Protein AF-A0A327ZJ83-F1 (afdb_monomer_lite)

Foldseek 3Di:
DDDDDDDDDDDPDCPDPPPDPPDDDPQLLVLLVVLVVVCVVCLVQWQANVQLV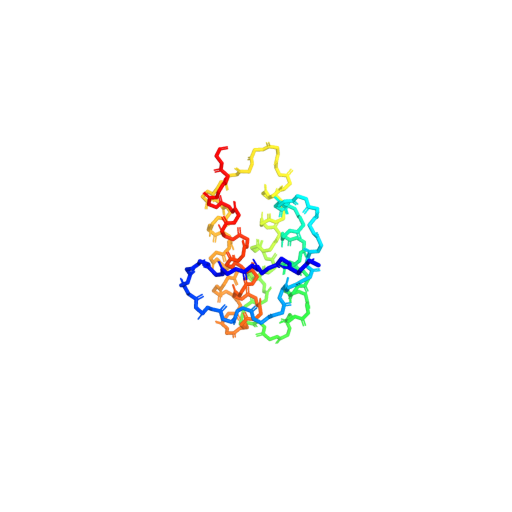VLSVQLNVLSPDPHRDLVSNLVSLVSNVVRRPPPVNNVSSSVSSNVVSVPPD

Structure (mmCIF, N/CA/C/O backbone):
data_AF-A0A327ZJ83-F1
#
_entry.id   AF-A0A327ZJ83-F1
#
loop_
_atom_site.group_PDB
_atom_site.id
_atom_site.type_symbol
_atom_site.label_atom_id
_atom_site.label_alt_id
_atom_site.label_comp_id
_atom_site.label_asym_id
_atom_site.label_entity_id
_atom_site.label_seq_id
_atom_site.pdbx_PDB_ins_code
_atom_site.Cartn_x
_atom_site.Cartn_y
_atom_site.Cartn_z
_atom_site.occupancy
_atom_site.B_iso_or_equiv
_atom_site.auth_seq_id
_atom_site.auth_comp_id
_atom_site.auth_asym_id
_atom_site.auth_atom_id
_atom_site.pdbx_PDB_model_num
ATOM 1 N N . MET A 1 1 ? 26.354 30.269 21.475 1.00 39.62 1 MET A N 1
ATOM 2 C CA . MET A 1 1 ? 26.090 28.986 22.154 1.00 39.62 1 MET A CA 1
ATOM 3 C C . MET A 1 1 ? 25.486 28.076 21.111 1.00 39.62 1 MET A C 1
ATOM 5 O O . MET A 1 1 ? 24.387 28.349 20.657 1.00 39.62 1 MET A O 1
ATOM 9 N N . ASP A 1 2 ? 26.274 27.113 20.653 1.00 32.41 2 ASP A N 1
ATOM 10 C CA . ASP A 1 2 ? 25.919 26.145 19.617 1.00 32.41 2 ASP A CA 1
ATOM 11 C C . ASP A 1 2 ? 25.542 24.837 20.325 1.00 32.41 2 ASP A C 1
ATOM 13 O O . ASP A 1 2 ? 26.272 24.399 21.217 1.00 32.41 2 ASP A O 1
ATOM 17 N N . VAL A 1 3 ? 24.370 24.274 20.023 1.00 42.91 3 VAL A N 1
ATOM 18 C CA . VAL A 1 3 ? 23.909 23.019 20.633 1.00 42.91 3 VAL A CA 1
ATOM 19 C C . VAL A 1 3 ? 24.122 21.889 19.634 1.00 42.91 3 VAL A C 1
ATOM 21 O O . VAL A 1 3 ? 23.430 21.777 18.627 1.00 42.91 3 VAL A O 1
ATOM 24 N N . THR A 1 4 ? 25.089 21.036 19.957 1.00 38.84 4 THR A N 1
ATOM 25 C CA . THR A 1 4 ? 25.402 19.782 19.274 1.00 38.84 4 THR A CA 1
ATOM 26 C C . THR A 1 4 ? 24.321 18.731 19.538 1.00 38.84 4 THR A C 1
ATOM 28 O O . THR A 1 4 ? 24.025 18.430 20.693 1.00 38.84 4 THR A O 1
ATOM 31 N N . ILE A 1 5 ? 23.801 18.089 18.487 1.00 49.84 5 ILE A N 1
ATOM 32 C CA . ILE A 1 5 ? 23.012 16.853 18.605 1.00 49.84 5 ILE A CA 1
ATOM 33 C C . ILE A 1 5 ? 23.911 15.679 18.205 1.00 49.84 5 ILE A C 1
ATOM 35 O O . ILE A 1 5 ? 24.297 15.539 17.045 1.00 49.84 5 ILE A O 1
ATOM 39 N N . ARG A 1 6 ? 24.266 14.835 19.182 1.00 40.03 6 ARG A N 1
ATOM 40 C CA . ARG A 1 6 ? 25.046 13.605 18.987 1.00 40.03 6 ARG A CA 1
ATOM 41 C C . ARG A 1 6 ? 24.118 12.385 19.059 1.00 40.03 6 ARG A C 1
ATOM 43 O O . ARG A 1 6 ? 23.618 12.056 20.123 1.00 40.03 6 ARG A O 1
ATOM 50 N N . ASN A 1 7 ? 23.922 11.784 17.885 1.00 47.47 7 ASN A N 1
ATOM 51 C CA . ASN A 1 7 ? 23.669 10.380 17.519 1.00 47.47 7 ASN A CA 1
ATOM 52 C C . ASN A 1 7 ? 23.145 9.383 18.579 1.00 47.47 7 ASN A C 1
ATOM 54 O O . ASN A 1 7 ? 23.806 9.160 19.593 1.00 47.47 7 ASN A O 1
ATOM 58 N N . ILE A 1 8 ? 22.087 8.632 18.233 1.00 40.97 8 ILE A N 1
ATOM 59 C CA . ILE A 1 8 ? 21.884 7.274 18.758 1.00 40.97 8 ILE A CA 1
ATOM 60 C C . ILE A 1 8 ? 21.300 6.324 17.688 1.00 40.97 8 ILE A C 1
ATOM 62 O O . ILE A 1 8 ? 20.185 6.517 17.220 1.00 40.97 8 ILE A O 1
ATOM 66 N N . ASN A 1 9 ? 22.064 5.258 17.413 1.00 37.19 9 ASN A N 1
ATOM 67 C CA . ASN A 1 9 ? 21.672 3.918 16.942 1.00 37.19 9 ASN A CA 1
ATOM 68 C C . ASN A 1 9 ? 21.270 3.673 15.469 1.00 37.19 9 ASN A C 1
ATOM 70 O O . ASN A 1 9 ? 20.105 3.690 15.099 1.00 37.19 9 ASN A O 1
ATOM 74 N N . GLY A 1 10 ? 22.267 3.243 14.681 1.00 33.34 10 GLY A N 1
ATOM 75 C CA . GLY A 1 10 ? 22.348 1.848 14.215 1.00 33.34 10 GLY A CA 1
ATOM 76 C C . GLY A 1 10 ? 21.292 1.343 13.229 1.00 33.34 10 GLY A C 1
ATOM 77 O O . GLY A 1 10 ? 20.355 0.664 13.628 1.00 33.34 10 GLY A O 1
ATOM 78 N N . GLY A 1 11 ? 21.538 1.552 11.933 1.00 30.05 11 GLY A N 1
ATOM 79 C CA . GLY A 1 11 ? 20.844 0.853 10.850 1.00 30.05 11 GLY A CA 1
ATOM 80 C C . GLY A 1 11 ? 20.785 1.689 9.579 1.00 30.05 11 GLY A C 1
ATOM 81 O O . GLY A 1 11 ? 19.760 2.294 9.293 1.00 30.05 11 GLY A O 1
ATOM 82 N N . ASN A 1 12 ? 21.882 1.743 8.817 1.00 32.59 12 ASN A N 1
ATOM 83 C CA . ASN A 1 12 ? 21.883 2.339 7.479 1.00 32.59 12 ASN A CA 1
ATOM 84 C C . ASN A 1 12 ? 20.967 1.521 6.554 1.00 32.59 12 ASN A C 1
ATOM 86 O O . ASN A 1 12 ? 21.429 0.623 5.856 1.00 32.59 12 ASN A O 1
ATOM 90 N N . THR A 1 13 ? 19.680 1.856 6.523 1.00 33.56 13 THR A N 1
ATOM 91 C CA . THR A 1 13 ? 18.864 1.666 5.326 1.00 33.56 13 THR A CA 1
ATOM 92 C C . THR A 1 13 ? 18.734 3.035 4.691 1.00 33.56 13 THR A C 1
ATOM 94 O O . THR A 1 13 ? 18.050 3.919 5.204 1.00 33.56 13 THR A O 1
ATOM 97 N N . VAL A 1 14 ? 19.445 3.226 3.585 1.00 38.44 14 VAL A N 1
ATOM 98 C CA . VAL A 1 14 ? 19.218 4.354 2.686 1.00 38.44 14 VAL A CA 1
ATOM 99 C C . VAL A 1 14 ? 17.884 4.080 1.995 1.00 38.44 14 VAL A C 1
ATOM 101 O O . VAL A 1 14 ? 17.844 3.526 0.902 1.00 38.44 14 VAL A O 1
ATOM 104 N N . ILE A 1 15 ? 16.778 4.413 2.659 1.00 45.25 15 ILE A N 1
ATOM 105 C CA . ILE A 1 15 ? 15.490 4.566 1.987 1.00 45.25 15 ILE A CA 1
ATOM 106 C C . ILE A 1 15 ? 15.565 5.951 1.346 1.00 45.25 15 ILE A C 1
ATOM 108 O O . ILE A 1 15 ? 15.298 6.964 1.992 1.00 45.25 15 ILE A O 1
ATOM 112 N N . GLY A 1 16 ? 16.100 5.993 0.126 1.00 30.19 16 GLY A N 1
ATOM 113 C CA . GLY A 1 16 ? 16.323 7.226 -0.617 1.00 30.19 16 GLY A CA 1
ATOM 114 C C . GLY A 1 16 ? 15.057 8.079 -0.651 1.00 30.19 16 GLY A C 1
ATOM 115 O O . GLY A 1 16 ? 14.034 7.654 -1.170 1.00 30.19 16 GLY A O 1
ATOM 116 N N . ASP A 1 17 ? 15.162 9.278 -0.087 1.00 41.94 17 ASP A N 1
ATOM 117 C CA . ASP A 1 17 ? 14.312 10.427 -0.401 1.00 41.94 17 ASP A CA 1
ATOM 118 C C . ASP A 1 17 ? 12.800 10.334 -0.087 1.00 41.94 17 ASP A C 1
ATOM 120 O O . ASP A 1 17 ? 11.970 10.862 -0.812 1.00 41.94 17 ASP A O 1
ATOM 124 N N . PHE A 1 18 ? 12.407 9.772 1.062 1.00 46.47 18 PHE A N 1
ATOM 125 C CA . PHE A 1 18 ? 11.113 10.132 1.695 1.00 46.47 18 PHE A CA 1
ATOM 126 C C . PHE A 1 18 ? 11.259 11.267 2.726 1.00 46.47 18 PHE A C 1
ATOM 128 O O . PHE A 1 18 ? 10.332 11.586 3.473 1.00 46.47 18 PHE A O 1
ATOM 135 N N . GLY A 1 19 ? 12.442 11.890 2.779 1.00 34.66 19 GLY A N 1
ATOM 136 C CA . GLY A 1 19 ? 12.916 12.797 3.830 1.00 34.66 19 GLY A CA 1
ATOM 137 C C . GLY A 1 19 ? 12.240 14.167 3.919 1.00 34.66 19 GLY A C 1
ATOM 138 O O . GLY A 1 19 ? 12.809 15.082 4.511 1.00 34.66 19 GLY A O 1
ATOM 139 N N . ARG A 1 20 ? 11.044 14.347 3.354 1.00 39.22 20 ARG A N 1
ATOM 140 C CA . ARG A 1 20 ? 10.289 15.596 3.500 1.00 39.22 20 ARG A CA 1
ATOM 141 C C . ARG A 1 20 ? 8.778 15.400 3.457 1.00 39.22 20 ARG A C 1
ATOM 143 O O . ARG A 1 20 ? 8.059 16.208 2.885 1.00 39.22 20 ARG A O 1
ATOM 150 N N . ILE A 1 21 ? 8.276 14.351 4.102 1.00 42.31 21 ILE A N 1
ATOM 151 C CA . ILE A 1 21 ? 6.900 14.412 4.594 1.00 42.31 21 ILE A CA 1
ATOM 152 C C . ILE A 1 21 ? 6.966 15.297 5.838 1.00 42.31 21 ILE A C 1
ATOM 154 O O . ILE A 1 21 ? 7.376 14.856 6.910 1.00 42.31 21 ILE A O 1
ATOM 158 N N . GLU A 1 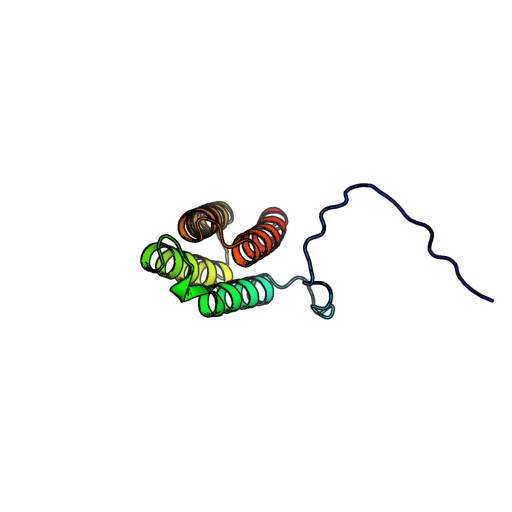22 ? 6.697 16.592 5.647 1.00 38.50 22 GLU A N 1
ATOM 159 C CA . GLU A 1 22 ? 6.538 17.540 6.744 1.00 38.50 22 GLU A CA 1
ATOM 160 C C . GLU A 1 22 ? 5.616 16.922 7.792 1.00 38.50 22 GLU A C 1
ATOM 162 O O . GLU A 1 22 ? 4.539 16.422 7.473 1.00 38.50 22 GLU A O 1
ATOM 167 N N . SER A 1 23 ? 6.095 16.933 9.032 1.00 36.44 23 SER A N 1
ATOM 168 C CA . SER A 1 23 ? 5.457 16.404 10.230 1.00 36.44 23 SER A CA 1
ATOM 169 C C . SER A 1 23 ? 4.080 17.041 10.476 1.00 36.44 23 SER A C 1
ATOM 171 O O . SER A 1 23 ? 3.919 17.877 11.360 1.00 36.44 23 SER A O 1
ATOM 173 N N . HIS A 1 24 ? 3.068 16.647 9.713 1.00 35.75 24 HIS A N 1
ATOM 174 C CA . HIS A 1 24 ? 1.719 16.455 10.229 1.00 35.75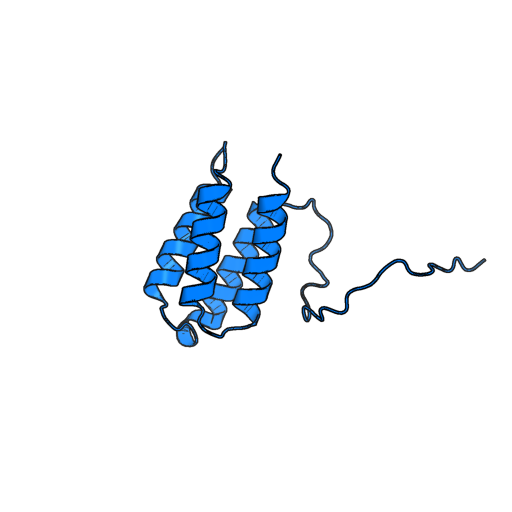 24 HIS A CA 1
ATOM 175 C C . HIS A 1 24 ? 1.615 14.986 10.633 1.00 35.75 24 HIS A C 1
ATOM 177 O O . HIS A 1 24 ? 2.304 14.157 10.045 1.00 35.75 24 HIS A O 1
ATOM 183 N N . GLY A 1 25 ? 0.871 14.699 11.703 1.00 42.16 25 GLY A N 1
ATOM 184 C CA . GLY A 1 25 ? 0.856 13.412 12.400 1.00 42.16 25 GLY A CA 1
ATOM 185 C C . GLY A 1 25 ? 0.899 12.199 11.475 1.00 42.16 25 GLY A C 1
ATOM 186 O O . GLY A 1 25 ? 0.458 12.255 10.336 1.00 42.16 25 GLY A O 1
ATOM 187 N N . THR A 1 26 ? 1.479 11.109 11.964 1.00 55.84 26 THR A N 1
ATOM 188 C CA . THR A 1 26 ? 1.636 9.837 11.258 1.00 55.84 26 THR A CA 1
ATOM 189 C C . THR A 1 26 ? 0.279 9.276 10.800 1.00 55.84 26 THR A C 1
ATOM 191 O O . THR A 1 26 ? -0.307 8.401 11.430 1.00 55.84 26 THR A O 1
ATOM 194 N N . ASP A 1 27 ? -0.249 9.826 9.712 1.00 73.62 27 ASP A N 1
ATOM 195 C CA . ASP A 1 27 ? -1.593 9.595 9.218 1.00 73.62 27 ASP A CA 1
ATOM 196 C C . ASP A 1 27 ? -1.537 8.434 8.237 1.00 73.62 27 ASP A C 1
ATOM 198 O O . ASP A 1 27 ? -1.006 8.545 7.128 1.00 73.62 27 ASP A O 1
ATOM 202 N N . MET A 1 28 ? -2.123 7.306 8.642 1.00 77.81 28 MET A N 1
ATOM 203 C CA . MET A 1 28 ? -2.265 6.116 7.800 1.00 77.81 28 MET A CA 1
ATOM 204 C C . MET A 1 28 ? -2.824 6.475 6.416 1.00 77.81 28 MET A C 1
ATOM 206 O O . MET A 1 28 ? -2.346 5.989 5.395 1.00 77.81 28 MET A O 1
ATOM 210 N N . ASN A 1 29 ? -3.794 7.392 6.368 1.00 82.00 29 ASN A N 1
ATOM 211 C CA . ASN A 1 29 ? -4.393 7.861 5.121 1.00 82.00 29 ASN A CA 1
ATOM 212 C C . ASN A 1 29 ? -3.409 8.625 4.222 1.00 82.00 29 ASN A C 1
ATOM 214 O O . ASN A 1 29 ? -3.464 8.461 3.003 1.00 82.00 29 ASN A O 1
ATOM 218 N N . ALA A 1 30 ? -2.511 9.433 4.791 1.00 82.31 30 ALA A N 1
ATOM 219 C CA . ALA A 1 30 ? -1.504 10.166 4.027 1.00 82.31 30 ALA A CA 1
ATOM 220 C C . ALA A 1 30 ? -0.437 9.215 3.464 1.00 82.31 30 ALA A C 1
ATOM 222 O O . ALA A 1 30 ? -0.094 9.298 2.285 1.00 82.31 30 ALA A O 1
ATOM 223 N N . ALA A 1 31 ? 0.021 8.257 4.274 1.00 84.31 31 ALA A N 1
ATOM 224 C CA . ALA A 1 31 ? 0.979 7.242 3.841 1.00 84.31 31 ALA A CA 1
ATOM 225 C C . ALA A 1 31 ? 0.402 6.343 2.733 1.00 84.31 31 ALA A C 1
ATOM 227 O O . ALA A 1 31 ? 1.062 6.085 1.727 1.00 84.31 31 ALA A O 1
ATOM 228 N N . VAL A 1 32 ? -0.862 5.930 2.867 1.00 87.19 32 VAL A N 1
ATOM 229 C CA . VAL A 1 32 ? -1.565 5.177 1.821 1.00 87.19 32 VAL A CA 1
ATOM 230 C C . VAL A 1 32 ? -1.746 6.020 0.559 1.00 87.19 32 VAL A C 1
ATOM 232 O O . VAL A 1 32 ? -1.534 5.511 -0.537 1.00 87.19 32 VAL A O 1
ATOM 235 N N . ALA A 1 33 ? -2.080 7.308 0.669 1.00 87.38 33 ALA A N 1
ATOM 236 C CA . ALA A 1 33 ? -2.182 8.184 -0.499 1.00 87.38 33 ALA A CA 1
ATOM 237 C C . ALA A 1 33 ? -0.846 8.307 -1.255 1.00 87.38 33 ALA A C 1
ATOM 239 O O . ALA A 1 33 ? -0.841 8.225 -2.484 1.00 87.38 33 ALA A O 1
ATOM 240 N N . ALA A 1 34 ? 0.275 8.432 -0.538 1.00 86.00 34 ALA A N 1
ATOM 241 C CA . ALA A 1 34 ? 1.610 8.455 -1.136 1.00 86.00 34 ALA A CA 1
ATOM 242 C C . ALA A 1 34 ? 1.947 7.132 -1.848 1.00 86.00 34 ALA A C 1
ATOM 244 O O . ALA A 1 34 ? 2.407 7.151 -2.988 1.00 86.00 34 ALA A O 1
ATOM 245 N N . LEU A 1 35 ? 1.644 5.984 -1.228 1.00 86.81 35 LEU A N 1
ATOM 246 C CA . LEU A 1 35 ? 1.811 4.666 -1.851 1.00 86.81 35 LEU A CA 1
ATOM 247 C C . LEU A 1 35 ? 1.016 4.552 -3.162 1.00 86.81 35 LEU A C 1
ATOM 249 O O . LEU A 1 35 ? 1.558 4.127 -4.179 1.00 86.81 35 LEU A O 1
ATOM 253 N N . LEU A 1 36 ? -0.254 4.966 -3.165 1.00 89.00 36 LEU A N 1
ATOM 254 C CA . LEU A 1 36 ? -1.100 4.926 -4.364 1.00 89.00 36 LEU A CA 1
ATOM 255 C C . LEU A 1 36 ? -0.566 5.806 -5.497 1.00 89.00 36 LEU A C 1
ATOM 257 O O . LEU A 1 36 ? -0.697 5.446 -6.667 1.00 89.00 36 LEU A O 1
ATOM 261 N N . GLU A 1 37 ? 0.029 6.946 -5.162 1.00 88.31 37 GLU A N 1
ATOM 262 C CA . GLU A 1 37 ? 0.622 7.844 -6.147 1.00 88.31 37 GLU A CA 1
ATOM 263 C C . GLU A 1 37 ? 1.884 7.237 -6.776 1.00 88.31 37 GLU A C 1
ATOM 265 O O . GLU A 1 37 ? 2.026 7.261 -7.997 1.00 88.31 37 GLU A O 1
ATOM 270 N N . ILE A 1 38 ? 2.740 6.591 -5.981 1.00 88.00 38 ILE A N 1
ATOM 271 C CA . ILE A 1 38 ? 3.924 5.869 -6.481 1.00 88.00 38 ILE A CA 1
ATOM 272 C C . ILE A 1 38 ? 3.502 4.718 -7.404 1.00 88.00 38 ILE A C 1
ATOM 274 O O . ILE A 1 38 ? 4.043 4.564 -8.498 1.00 88.00 38 ILE A O 1
ATOM 278 N N . LEU A 1 39 ? 2.477 3.951 -7.020 1.00 87.69 39 LEU A N 1
ATOM 279 C CA . LEU A 1 39 ? 1.909 2.894 -7.865 1.00 87.69 39 LEU A CA 1
ATOM 280 C C . LEU A 1 39 ? 1.370 3.431 -9.197 1.00 87.69 39 LEU A C 1
ATOM 282 O O . LEU A 1 39 ? 1.460 2.761 -10.224 1.00 87.69 39 LEU A O 1
ATOM 286 N N . ARG A 1 40 ? 0.800 4.642 -9.194 1.00 88.06 40 ARG A N 1
ATOM 287 C CA . ARG A 1 40 ? 0.308 5.304 -10.407 1.00 88.06 40 ARG A CA 1
ATOM 288 C C . ARG A 1 40 ? 1.455 5.740 -11.317 1.00 88.06 40 ARG A C 1
ATOM 290 O O . ARG A 1 40 ? 1.320 5.609 -12.531 1.00 88.06 40 ARG A O 1
ATOM 297 N N . GLN A 1 41 ? 2.545 6.247 -10.743 1.00 88.75 41 GLN A N 1
ATOM 298 C CA . GLN A 1 41 ? 3.735 6.698 -11.473 1.00 88.75 41 GLN A CA 1
ATOM 299 C C . GLN A 1 41 ? 4.497 5.538 -12.121 1.00 88.75 41 GLN A C 1
ATOM 301 O O . GLN A 1 41 ? 4.983 5.688 -13.235 1.00 88.75 41 GLN A O 1
ATOM 306 N N . HIS A 1 42 ? 4.535 4.379 -11.462 1.00 86.12 42 HIS A N 1
ATOM 307 C CA . HIS A 1 42 ? 5.245 3.187 -11.936 1.00 86.12 42 HIS A CA 1
ATOM 308 C C . HIS A 1 42 ? 4.345 2.145 -12.599 1.00 86.12 42 HIS A C 1
ATOM 310 O O . HIS A 1 42 ? 4.746 0.995 -12.739 1.00 86.12 42 HIS A O 1
ATOM 316 N N . ARG A 1 43 ? 3.123 2.516 -13.000 1.00 84.25 43 ARG A N 1
ATOM 317 C CA . ARG A 1 43 ? 2.119 1.577 -13.523 1.00 84.25 43 ARG A CA 1
ATOM 318 C C . ARG A 1 43 ? 2.660 0.667 -14.632 1.00 84.25 43 ARG A C 1
ATOM 320 O O . ARG A 1 43 ? 2.298 -0.506 -14.665 1.00 84.25 43 ARG A O 1
ATOM 327 N N . ASP A 1 44 ? 3.447 1.227 -15.544 1.00 87.00 44 ASP A N 1
ATOM 328 C CA . ASP A 1 44 ? 3.961 0.520 -16.720 1.00 87.00 44 ASP A CA 1
ATOM 329 C C . ASP A 1 44 ? 5.145 -0.409 -16.387 1.00 87.00 44 ASP A C 1
ATOM 331 O O . ASP A 1 44 ? 5.454 -1.304 -17.169 1.00 87.00 44 ASP A O 1
ATOM 335 N N . ASP A 1 45 ? 5.750 -0.248 -15.204 1.00 87.00 45 ASP A N 1
ATOM 336 C CA . ASP A 1 45 ? 6.865 -1.060 -14.697 1.00 87.00 45 ASP A CA 1
ATOM 337 C C . ASP A 1 45 ? 6.406 -2.190 -13.752 1.00 87.00 45 ASP A C 1
ATOM 339 O O . ASP A 1 45 ? 7.224 -2.970 -13.258 1.00 87.00 45 ASP A O 1
ATOM 343 N N . LEU A 1 46 ? 5.105 -2.277 -13.451 1.00 87.94 46 LEU A N 1
ATOM 344 C CA . LEU A 1 46 ? 4.556 -3.292 -12.549 1.00 87.94 46 LEU A CA 1
ATOM 345 C C . LEU A 1 46 ? 4.551 -4.671 -13.213 1.00 87.94 46 LEU A C 1
ATOM 347 O O . LEU A 1 46 ? 4.127 -4.820 -14.359 1.00 87.94 46 LEU A O 1
ATOM 351 N N . ALA A 1 47 ? 4.933 -5.696 -12.451 1.00 88.69 47 ALA A N 1
ATOM 352 C CA . ALA A 1 47 ? 4.880 -7.081 -12.912 1.00 88.69 47 ALA A CA 1
ATOM 353 C C . ALA A 1 47 ? 3.434 -7.566 -13.118 1.00 88.69 47 ALA A C 1
ATOM 355 O O . ALA A 1 47 ? 3.157 -8.274 -14.084 1.00 88.69 47 ALA A O 1
ATOM 356 N N . ASP A 1 48 ? 2.513 -7.160 -12.237 1.00 89.19 48 ASP A N 1
ATOM 357 C CA . ASP A 1 48 ? 1.077 -7.425 -12.372 1.00 89.19 48 ASP A CA 1
ATOM 358 C C . ASP A 1 48 ? 0.247 -6.170 -12.029 1.00 89.19 48 ASP A C 1
ATOM 360 O O . ASP A 1 48 ? -0.149 -5.955 -10.877 1.00 89.19 48 ASP A O 1
ATOM 364 N N . PRO A 1 49 ? -0.030 -5.299 -13.016 1.00 86.38 49 PRO A N 1
ATOM 365 C CA . PRO A 1 49 ? -0.726 -4.041 -12.773 1.00 86.38 49 PRO A CA 1
ATOM 366 C C . PRO A 1 49 ? -2.184 -4.221 -12.321 1.00 86.38 49 PRO A C 1
ATOM 368 O O . PRO A 1 49 ? -2.709 -3.351 -11.622 1.00 86.38 49 PRO A O 1
ATOM 371 N N . GLU A 1 50 ? -2.856 -5.316 -12.686 1.00 88.06 50 GLU A N 1
ATOM 372 C CA . GLU A 1 50 ? -4.252 -5.563 -12.298 1.00 88.06 50 GLU A CA 1
ATOM 373 C C . GLU A 1 50 ? -4.351 -6.070 -10.853 1.00 88.06 50 GLU A C 1
ATOM 375 O O . GLU A 1 50 ? -5.184 -5.575 -10.079 1.00 88.06 50 GLU A O 1
ATOM 380 N N . ALA A 1 51 ? -3.455 -6.976 -10.447 1.00 86.69 51 ALA A N 1
ATOM 381 C CA . ALA A 1 51 ? -3.335 -7.400 -9.054 1.00 86.69 51 ALA A CA 1
ATOM 382 C C . ALA A 1 51 ? -2.973 -6.214 -8.149 1.00 86.69 51 ALA A C 1
ATOM 384 O O . ALA A 1 51 ? -3.638 -5.976 -7.136 1.00 86.69 51 ALA A O 1
ATOM 385 N N . VAL A 1 52 ? -2.002 -5.393 -8.568 1.00 89.12 52 VAL A N 1
ATOM 386 C CA . VAL A 1 52 ? -1.604 -4.179 -7.844 1.00 89.12 52 VAL A CA 1
ATOM 387 C C . VAL A 1 52 ? -2.769 -3.208 -7.694 1.00 89.12 52 VAL A C 1
ATOM 389 O O . VAL A 1 52 ? -3.004 -2.695 -6.603 1.00 89.12 52 VAL A O 1
ATOM 392 N N . ARG A 1 53 ? -3.550 -2.962 -8.750 1.00 88.94 53 ARG A N 1
ATOM 393 C CA . ARG A 1 53 ? -4.733 -2.086 -8.677 1.00 88.94 53 ARG A CA 1
ATOM 394 C C . ARG A 1 53 ? -5.784 -2.594 -7.702 1.00 88.94 53 ARG A C 1
ATOM 396 O O . ARG A 1 53 ? -6.391 -1.791 -6.989 1.00 88.94 53 ARG A O 1
ATOM 403 N N . THR A 1 54 ? -6.016 -3.901 -7.685 1.00 91.75 54 THR A N 1
ATOM 404 C CA . THR A 1 54 ? -6.989 -4.531 -6.789 1.00 91.75 54 THR A CA 1
ATOM 405 C C . THR A 1 54 ? -6.545 -4.395 -5.336 1.00 91.75 54 THR A C 1
ATOM 407 O O . THR A 1 54 ? -7.310 -3.907 -4.500 1.00 91.75 54 THR A O 1
ATOM 410 N N . ALA A 1 55 ? -5.285 -4.724 -5.047 1.00 91.31 55 ALA A N 1
ATOM 411 C CA . ALA A 1 55 ? -4.716 -4.601 -3.712 1.00 91.31 55 ALA A CA 1
ATOM 412 C C . ALA A 1 55 ? -4.646 -3.133 -3.250 1.00 91.31 55 ALA A C 1
ATOM 414 O O . ALA A 1 55 ? -5.045 -2.818 -2.132 1.00 91.31 55 ALA A O 1
ATOM 415 N N . ALA A 1 56 ? -4.265 -2.209 -4.138 1.00 90.12 56 ALA A N 1
ATOM 416 C CA . ALA A 1 56 ? -4.242 -0.765 -3.899 1.00 90.12 56 ALA A CA 1
ATOM 417 C C . ALA A 1 56 ? -5.613 -0.215 -3.476 1.00 90.12 56 ALA A C 1
ATOM 419 O O . ALA A 1 56 ? -5.715 0.552 -2.514 1.00 90.12 56 ALA A O 1
ATOM 420 N N . ARG A 1 57 ? -6.687 -0.625 -4.165 1.00 91.88 57 ARG A N 1
ATOM 421 C CA . ARG A 1 57 ? -8.060 -0.278 -3.765 1.00 91.88 57 ARG A CA 1
ATOM 422 C C . ARG A 1 57 ? -8.391 -0.836 -2.386 1.00 91.88 57 ARG A C 1
ATOM 424 O O . ARG A 1 57 ? -8.884 -0.089 -1.549 1.00 91.88 57 ARG A O 1
ATOM 431 N N . GLY A 1 58 ? -8.041 -2.096 -2.132 1.00 92.00 58 GLY A N 1
ATOM 432 C CA . GLY A 1 58 ? -8.229 -2.722 -0.826 1.00 92.00 58 GLY A CA 1
ATOM 433 C C . GLY A 1 58 ? -7.537 -1.953 0.302 1.00 92.00 58 GLY A C 1
ATOM 434 O O . GLY A 1 58 ? -8.173 -1.668 1.312 1.00 92.00 58 GLY A O 1
ATOM 435 N N . VAL A 1 59 ? -6.263 -1.574 0.130 1.00 90.00 59 VAL A N 1
ATOM 436 C CA . VAL A 1 59 ? -5.512 -0.803 1.139 1.00 90.00 59 VAL A CA 1
ATOM 437 C C . VAL A 1 59 ? -6.184 0.545 1.393 1.00 90.00 59 VAL A C 1
ATOM 439 O O . VAL A 1 59 ? -6.328 0.954 2.542 1.00 90.00 59 VAL A O 1
ATOM 442 N N . ARG A 1 60 ? -6.637 1.227 0.335 1.00 90.69 60 ARG A N 1
ATOM 443 C CA . ARG A 1 60 ? -7.345 2.508 0.448 1.00 90.69 60 ARG A CA 1
ATOM 444 C C . ARG A 1 60 ? -8.654 2.387 1.222 1.00 90.69 60 ARG A C 1
ATOM 446 O O . ARG A 1 60 ? -8.938 3.239 2.062 1.00 90.69 60 ARG A O 1
ATOM 453 N N . ASP A 1 61 ? -9.459 1.382 0.900 1.00 90.88 61 ASP A N 1
ATOM 454 C CA . ASP A 1 61 ? -10.763 1.182 1.527 1.00 90.88 61 ASP A CA 1
ATOM 455 C C . ASP A 1 61 ? -10.602 0.773 2.995 1.00 90.88 61 ASP A C 1
ATOM 457 O O . ASP A 1 61 ? -11.293 1.307 3.861 1.00 90.88 61 ASP A O 1
ATOM 461 N N . GLU A 1 62 ? -9.633 -0.096 3.294 1.00 89.31 62 GLU A N 1
ATOM 462 C CA . GLU A 1 62 ? -9.332 -0.522 4.662 1.00 89.31 62 GLU A CA 1
ATOM 463 C C . GLU A 1 62 ? -8.785 0.637 5.510 1.00 89.31 62 GLU A C 1
ATOM 465 O O . GLU A 1 62 ? -9.244 0.840 6.630 1.00 89.31 62 GLU A O 1
ATOM 470 N N . ALA A 1 63 ? -7.897 1.476 4.965 1.00 85.44 63 ALA A N 1
ATOM 471 C CA . ALA A 1 63 ? -7.367 2.654 5.664 1.00 85.44 63 ALA A CA 1
ATOM 472 C C . ALA A 1 63 ? -8.428 3.731 5.964 1.00 85.44 63 ALA A C 1
ATOM 474 O O . ALA A 1 63 ? -8.272 4.524 6.893 1.00 85.44 63 ALA A O 1
ATOM 475 N N . ARG A 1 64 ? -9.517 3.758 5.186 1.00 86.69 64 ARG A N 1
ATOM 476 C CA . ARG A 1 64 ? -10.678 4.637 5.401 1.00 86.69 64 ARG A CA 1
ATOM 477 C C . ARG A 1 64 ? -11.733 4.025 6.317 1.00 86.69 64 ARG A C 1
ATOM 479 O O . ARG A 1 64 ? -12.683 4.716 6.687 1.00 86.69 64 ARG A O 1
ATOM 486 N N . SER A 1 65 ? -11.598 2.745 6.656 1.00 84.88 65 SER A N 1
ATOM 487 C CA . SER A 1 65 ? -12.510 2.069 7.567 1.00 84.88 65 SER A CA 1
ATOM 488 C C . SER A 1 65 ? -12.443 2.726 8.950 1.00 84.88 65 SER A C 1
ATOM 490 O O . SER A 1 65 ? -11.349 3.016 9.435 1.00 84.88 65 SER A O 1
ATOM 492 N N . PRO A 1 66 ? -13.579 2.919 9.646 1.00 79.94 66 PRO A N 1
ATOM 493 C CA . PRO A 1 66 ? -13.574 3.399 11.029 1.00 79.94 66 PRO A CA 1
ATOM 494 C C . PRO A 1 66 ? -12.890 2.416 11.993 1.00 79.94 66 PRO A C 1
ATOM 496 O O . PRO A 1 66 ? -12.557 2.787 13.117 1.00 79.94 66 PRO A O 1
ATOM 499 N N . ARG A 1 67 ? -12.704 1.155 11.577 1.00 82.38 67 ARG A N 1
ATOM 500 C CA . ARG A 1 67 ? -11.935 0.129 12.288 1.00 82.38 67 ARG A CA 1
ATOM 501 C C . ARG A 1 67 ? -11.085 -0.643 11.274 1.00 82.38 67 ARG A C 1
ATOM 503 O O . ARG A 1 67 ? -11.556 -1.668 10.777 1.00 82.38 67 ARG A O 1
ATOM 510 N N . PRO A 1 68 ? -9.887 -0.146 10.926 1.00 82.81 68 PRO A N 1
ATOM 511 C CA . PRO A 1 68 ? -9.012 -0.827 9.983 1.00 82.81 68 PRO A CA 1
ATOM 512 C C . PRO A 1 68 ? -8.573 -2.181 10.546 1.00 82.81 68 PRO A C 1
ATOM 514 O O . PRO A 1 68 ? -8.088 -2.287 11.675 1.00 82.81 68 PRO A O 1
ATOM 517 N N . ASN A 1 69 ? -8.736 -3.233 9.752 1.00 88.38 69 ASN A N 1
ATOM 518 C CA . ASN A 1 69 ? -8.248 -4.563 10.062 1.00 88.38 69 ASN A CA 1
ATOM 519 C C . ASN A 1 69 ? -6.765 -4.670 9.685 1.00 88.38 69 ASN A C 1
ATOM 521 O O . ASN A 1 69 ? -6.390 -4.711 8.511 1.00 88.38 69 ASN A O 1
ATOM 525 N N . ARG A 1 70 ? -5.927 -4.766 10.719 1.00 87.19 70 ARG A N 1
ATOM 526 C CA . ARG A 1 70 ? -4.472 -4.878 10.605 1.00 87.19 70 ARG A CA 1
ATOM 527 C C . ARG A 1 70 ? -4.033 -6.046 9.720 1.00 87.19 70 ARG A C 1
ATOM 529 O O . ARG A 1 70 ? -3.199 -5.853 8.840 1.00 87.19 70 ARG A O 1
ATOM 536 N N . GLU A 1 71 ? -4.562 -7.248 9.945 1.00 89.44 71 GLU A N 1
ATOM 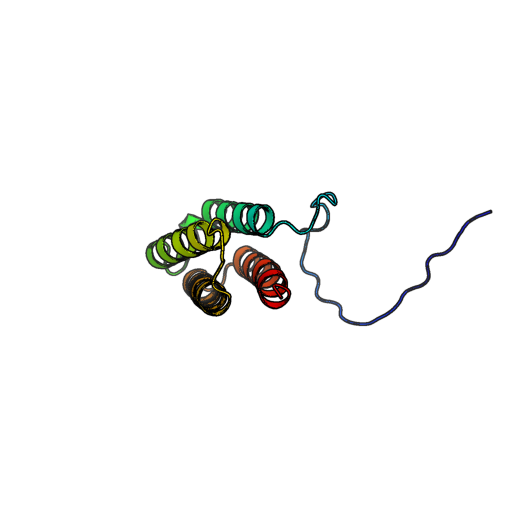537 C CA . GLU A 1 71 ? -4.156 -8.450 9.202 1.00 89.44 71 GLU A CA 1
ATOM 538 C C . GLU A 1 71 ? -4.507 -8.330 7.723 1.00 89.44 71 GLU A C 1
ATOM 540 O O . GLU A 1 71 ? -3.691 -8.643 6.855 1.00 89.44 71 GLU A O 1
ATOM 545 N N . ARG A 1 72 ? -5.694 -7.791 7.435 1.00 89.38 72 ARG A N 1
ATOM 546 C CA . ARG A 1 72 ? -6.135 -7.531 6.069 1.00 89.38 72 ARG A CA 1
ATOM 547 C C . ARG A 1 72 ? -5.258 -6.492 5.379 1.00 89.38 72 ARG A C 1
ATOM 549 O O . ARG A 1 72 ? -4.849 -6.719 4.246 1.00 89.38 72 ARG A O 1
ATOM 556 N N . MET A 1 73 ? -4.914 -5.396 6.054 1.00 89.88 73 MET A N 1
ATOM 557 C CA . MET A 1 73 ? -3.987 -4.400 5.509 1.00 89.88 73 MET A CA 1
ATOM 558 C C . MET A 1 73 ? -2.609 -4.997 5.217 1.00 89.88 73 MET A C 1
ATOM 560 O O . MET A 1 73 ? -2.063 -4.758 4.146 1.00 89.88 73 MET A O 1
ATOM 564 N N . LEU A 1 74 ? -2.068 -5.822 6.117 1.00 90.12 74 LEU A N 1
ATOM 565 C CA . LEU A 1 74 ? -0.786 -6.495 5.895 1.00 90.12 74 LEU A CA 1
ATOM 566 C C . LEU A 1 74 ? -0.833 -7.480 4.720 1.00 90.12 74 LEU A C 1
ATOM 568 O O . LEU A 1 74 ? 0.132 -7.553 3.963 1.00 90.12 74 LEU A O 1
ATOM 572 N N . ALA A 1 75 ? -1.933 -8.217 4.548 1.00 91.56 75 ALA A N 1
ATOM 573 C CA . ALA A 1 75 ? -2.114 -9.102 3.399 1.00 91.56 75 ALA A CA 1
ATOM 574 C C . ALA A 1 75 ? -2.122 -8.309 2.082 1.00 91.56 75 ALA A C 1
ATOM 576 O O . ALA A 1 75 ? -1.356 -8.614 1.174 1.00 91.56 75 ALA A O 1
ATOM 577 N N . LEU A 1 76 ? -2.893 -7.221 2.024 1.00 92.75 76 LEU A N 1
ATOM 578 C CA . LEU A 1 76 ? -2.988 -6.370 0.835 1.00 92.75 76 LEU A CA 1
ATOM 579 C C . LEU A 1 76 ? -1.656 -5.682 0.497 1.00 92.75 76 LEU A C 1
ATOM 581 O O . LEU A 1 76 ? -1.309 -5.543 -0.672 1.00 92.75 76 LEU A O 1
ATOM 585 N N . LEU A 1 77 ? -0.882 -5.275 1.507 1.00 90.31 77 LEU A N 1
ATOM 586 C CA . LEU A 1 77 ? 0.460 -4.718 1.314 1.00 90.31 77 LEU A CA 1
ATOM 587 C C . LEU A 1 77 ? 1.441 -5.768 0.771 1.00 90.31 77 LEU A C 1
ATOM 589 O O . LEU A 1 77 ? 2.265 -5.452 -0.082 1.00 90.31 77 LEU A O 1
ATOM 593 N N . ARG A 1 78 ? 1.336 -7.032 1.199 1.00 89.69 78 ARG A N 1
ATOM 594 C CA . ARG A 1 78 ? 2.140 -8.126 0.625 1.00 89.69 78 ARG A CA 1
ATOM 595 C C . ARG A 1 78 ? 1.788 -8.383 -0.836 1.00 89.69 78 ARG A C 1
ATOM 597 O O . ARG A 1 78 ? 2.698 -8.544 -1.644 1.00 89.69 78 ARG A O 1
ATOM 604 N N . ASP A 1 79 ? 0.503 -8.360 -1.177 1.00 89.88 79 ASP A N 1
ATOM 605 C CA . ASP A 1 79 ? 0.047 -8.515 -2.562 1.00 89.88 79 ASP A CA 1
ATOM 606 C C . ASP A 1 79 ? 0.537 -7.357 -3.445 1.00 89.88 79 ASP A C 1
ATOM 608 O O . ASP A 1 79 ? 0.968 -7.577 -4.576 1.00 89.88 79 ASP A O 1
ATOM 612 N N . LEU A 1 80 ? 0.556 -6.128 -2.911 1.00 88.25 80 LEU A N 1
ATOM 613 C CA . LEU A 1 80 ? 1.154 -4.969 -3.581 1.00 88.25 80 LEU A CA 1
ATOM 614 C C . LEU A 1 80 ? 2.648 -5.156 -3.841 1.00 88.25 80 LEU A C 1
ATOM 616 O O . LEU A 1 80 ? 3.096 -4.920 -4.960 1.00 88.25 80 LEU A O 1
ATOM 620 N N . ALA A 1 81 ? 3.413 -5.595 -2.839 1.00 86.94 81 ALA A N 1
ATOM 621 C CA . ALA A 1 81 ? 4.843 -5.850 -3.001 1.00 86.94 81 ALA A CA 1
ATOM 622 C C . ALA A 1 81 ? 5.113 -6.960 -4.029 1.00 86.94 81 ALA A C 1
ATOM 624 O O . ALA A 1 81 ? 6.011 -6.825 -4.858 1.00 86.94 81 ALA A O 1
ATOM 625 N N . ALA A 1 82 ? 4.313 -8.030 -4.016 1.00 88.25 82 ALA A N 1
ATOM 626 C CA . ALA A 1 82 ? 4.428 -9.121 -4.978 1.00 88.25 82 ALA A CA 1
ATOM 627 C C . ALA A 1 82 ? 4.107 -8.659 -6.409 1.00 88.25 82 ALA A C 1
ATOM 629 O O . ALA A 1 82 ? 4.873 -8.929 -7.332 1.00 88.25 82 ALA A O 1
ATOM 630 N N . GLY A 1 83 ? 3.012 -7.915 -6.593 1.00 84.94 83 GLY A N 1
ATOM 631 C CA . GLY A 1 83 ? 2.605 -7.395 -7.901 1.00 84.94 83 GLY A CA 1
ATOM 632 C C . GLY A 1 83 ? 3.500 -6.267 -8.432 1.00 84.94 83 GLY A C 1
ATOM 633 O O . GLY A 1 83 ? 3.587 -6.062 -9.644 1.00 84.94 83 GLY A O 1
ATOM 634 N N . ALA A 1 84 ? 4.218 -5.566 -7.551 1.00 83.31 84 ALA A N 1
ATOM 635 C CA . ALA A 1 84 ? 5.248 -4.603 -7.931 1.00 83.31 84 ALA A CA 1
ATOM 636 C C . ALA A 1 84 ? 6.495 -5.268 -8.532 1.00 83.31 84 ALA A C 1
ATOM 638 O O . ALA A 1 84 ? 7.255 -4.606 -9.239 1.00 83.31 84 ALA A O 1
ATOM 639 N N . GLY A 1 85 ? 6.712 -6.561 -8.261 1.00 80.88 85 GLY A N 1
ATOM 640 C CA . GLY A 1 85 ? 7.841 -7.344 -8.757 1.00 80.88 85 GLY A CA 1
ATOM 641 C C . GLY A 1 85 ? 9.187 -6.844 -8.228 1.00 80.88 85 GLY A C 1
ATOM 642 O O . GLY A 1 85 ? 9.708 -7.372 -7.251 1.00 80.88 85 GLY A O 1
ATOM 643 N N . GLY A 1 86 ? 9.752 -5.833 -8.894 1.00 78.38 86 GLY A N 1
ATOM 644 C CA . GLY A 1 86 ? 11.073 -5.261 -8.606 1.00 78.38 86 GLY A CA 1
ATOM 645 C C . GLY A 1 86 ? 11.113 -3.733 -8.516 1.00 78.38 86 GLY A C 1
ATOM 646 O O . GLY A 1 86 ? 12.201 -3.168 -8.412 1.00 78.38 86 GLY A O 1
ATOM 647 N N . VAL A 1 87 ? 9.965 -3.047 -8.556 1.00 82.69 87 VAL A N 1
ATOM 648 C CA . VAL A 1 87 ? 9.923 -1.583 -8.429 1.00 82.69 87 VAL A CA 1
ATOM 649 C C . VAL A 1 87 ? 10.279 -1.182 -6.992 1.00 82.69 87 VAL A C 1
ATOM 651 O O . VAL A 1 87 ? 9.445 -1.201 -6.086 1.00 82.69 87 VAL A O 1
ATOM 654 N N . THR A 1 88 ? 11.538 -0.801 -6.773 1.00 80.50 88 THR A N 1
ATOM 655 C CA . THR A 1 88 ? 12.102 -0.489 -5.446 1.00 80.50 88 THR A CA 1
ATOM 656 C C . THR A 1 88 ? 11.380 0.653 -4.733 1.00 80.50 88 THR A C 1
ATOM 658 O O . THR A 1 88 ? 11.202 0.599 -3.518 1.00 80.50 88 THR A O 1
ATOM 661 N N . ALA A 1 89 ? 10.897 1.651 -5.479 1.00 75.19 89 ALA A N 1
ATOM 662 C CA . ALA A 1 89 ? 10.095 2.746 -4.935 1.00 75.19 89 ALA A CA 1
ATOM 663 C C . ALA A 1 89 ?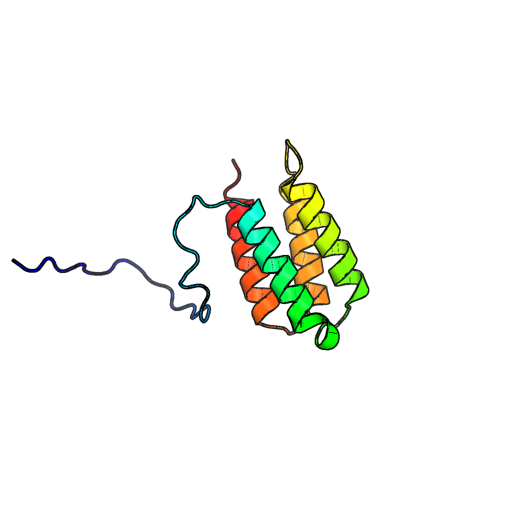 8.782 2.246 -4.304 1.00 75.19 89 ALA A C 1
ATOM 665 O O . ALA A 1 89 ? 8.381 2.709 -3.235 1.00 75.19 89 ALA A O 1
ATOM 666 N N . VAL A 1 90 ? 8.138 1.254 -4.929 1.00 78.00 90 VAL A N 1
ATOM 667 C CA . VAL A 1 90 ? 6.907 0.639 -4.415 1.00 78.00 90 VAL A CA 1
ATOM 668 C C . VAL A 1 90 ? 7.202 -0.225 -3.193 1.00 78.00 90 VAL A C 1
ATOM 670 O O . VAL A 1 90 ? 6.441 -0.182 -2.226 1.00 78.00 90 VAL A O 1
ATOM 673 N N . ALA A 1 91 ? 8.318 -0.960 -3.194 1.00 79.75 91 ALA A N 1
ATOM 674 C CA . ALA A 1 91 ? 8.752 -1.742 -2.038 1.00 79.75 91 ALA A CA 1
ATOM 675 C C . ALA A 1 91 ? 8.981 -0.846 -0.807 1.00 79.75 91 ALA A C 1
ATOM 677 O O . ALA A 1 91 ? 8.373 -1.082 0.236 1.00 79.75 91 ALA A O 1
ATOM 678 N N . GLY A 1 92 ? 9.747 0.243 -0.954 1.00 77.88 92 GLY A N 1
ATOM 679 C CA . GLY A 1 92 ? 10.007 1.183 0.143 1.00 77.88 92 GLY A CA 1
ATOM 680 C C . GLY A 1 92 ? 8.736 1.854 0.676 1.00 77.88 92 GLY A C 1
ATOM 681 O O . GLY A 1 92 ? 8.542 1.962 1.888 1.00 77.88 92 GLY A O 1
ATOM 682 N N . ALA A 1 93 ? 7.814 2.240 -0.211 1.00 80.31 93 ALA A N 1
ATOM 683 C CA . ALA A 1 93 ? 6.528 2.804 0.197 1.00 80.31 93 ALA A CA 1
ATOM 684 C C . ALA A 1 93 ? 5.640 1.780 0.932 1.00 80.31 93 ALA A C 1
ATOM 686 O O . ALA A 1 93 ? 4.982 2.112 1.920 1.00 80.31 93 ALA A O 1
ATOM 687 N N . THR A 1 94 ? 5.642 0.523 0.486 1.00 83.69 94 THR A N 1
ATOM 688 C CA . THR A 1 94 ? 4.877 -0.566 1.112 1.00 83.69 94 THR A CA 1
ATOM 689 C C . THR A 1 94 ? 5.416 -0.902 2.505 1.00 83.69 94 THR A C 1
ATOM 691 O O . THR A 1 94 ? 4.634 -1.135 3.432 1.00 83.69 94 THR A O 1
ATOM 694 N N . GLU A 1 95 ? 6.738 -0.880 2.690 1.00 82.94 95 GLU A N 1
ATOM 695 C CA . GLU A 1 95 ? 7.388 -1.060 3.993 1.00 82.94 95 GLU A CA 1
ATOM 696 C C . GLU A 1 95 ? 7.054 0.075 4.963 1.00 82.94 95 GLU A C 1
ATOM 698 O O . GLU A 1 95 ? 6.704 -0.189 6.116 1.00 82.94 95 GLU A O 1
ATOM 703 N N . ALA A 1 96 ? 7.078 1.327 4.493 1.00 80.94 96 ALA A N 1
ATOM 704 C CA . ALA A 1 96 ? 6.700 2.479 5.304 1.00 80.94 96 ALA A CA 1
ATOM 705 C C . ALA A 1 96 ? 5.259 2.348 5.823 1.00 80.94 96 ALA A C 1
ATOM 707 O O . ALA A 1 96 ? 5.024 2.474 7.025 1.00 80.94 96 ALA A O 1
ATOM 708 N N . VAL A 1 97 ? 4.299 2.010 4.951 1.00 82.75 97 VAL A N 1
ATOM 709 C CA . VAL A 1 97 ? 2.904 1.781 5.367 1.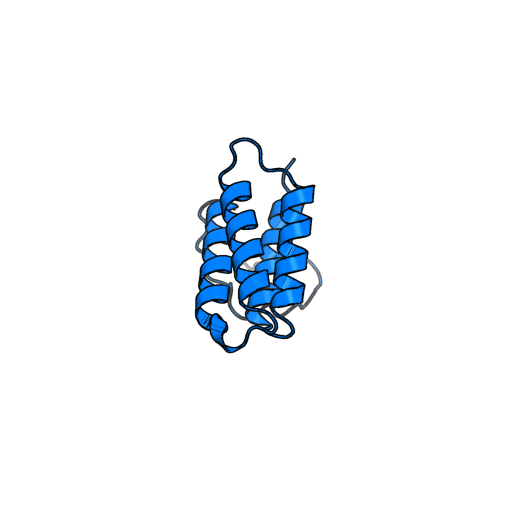00 82.75 97 VAL A CA 1
ATOM 710 C C . VAL A 1 97 ? 2.811 0.584 6.315 1.00 82.75 97 VAL A C 1
ATOM 712 O O . VAL A 1 97 ? 2.151 0.679 7.346 1.00 82.75 97 VAL A O 1
ATOM 715 N N . THR A 1 98 ? 3.517 -0.514 6.033 1.00 84.38 98 THR A N 1
ATOM 716 C CA . THR A 1 98 ? 3.561 -1.708 6.896 1.00 84.38 98 THR A CA 1
ATOM 717 C C . THR A 1 98 ? 4.018 -1.373 8.315 1.00 84.38 98 THR A C 1
ATOM 719 O O . THR A 1 98 ? 3.399 -1.835 9.275 1.00 84.38 98 THR A O 1
ATOM 722 N N . ALA A 1 99 ? 5.051 -0.541 8.470 1.00 82.12 99 ALA A N 1
ATOM 723 C CA . ALA A 1 99 ? 5.511 -0.087 9.777 1.00 82.12 99 ALA A CA 1
ATOM 724 C C . ALA A 1 99 ? 4.409 0.681 10.524 1.00 82.12 99 ALA A C 1
ATOM 726 O O . ALA A 1 99 ? 4.194 0.446 11.711 1.00 82.12 99 ALA A O 1
ATOM 727 N N . LEU A 1 100 ? 3.642 1.533 9.838 1.00 81.94 100 LEU A N 1
ATOM 728 C CA . LEU A 1 100 ? 2.495 2.215 10.448 1.00 81.94 100 LEU A CA 1
ATOM 729 C C . LEU A 1 100 ? 1.402 1.229 10.864 1.00 81.94 100 LEU A C 1
ATOM 731 O O . LEU A 1 100 ? 0.855 1.341 11.959 1.00 81.94 100 LEU A O 1
ATOM 735 N N . VAL A 1 101 ? 1.112 0.234 10.018 1.00 83.25 101 VAL A N 1
ATOM 736 C CA . VAL A 1 101 ? 0.081 -0.779 10.291 1.00 83.25 101 VAL A CA 1
ATOM 737 C C . VAL A 1 101 ? 0.435 -1.589 11.535 1.00 83.25 101 VAL A C 1
ATOM 739 O O . VAL A 1 101 ? -0.436 -1.937 12.326 1.00 83.25 101 VAL A O 1
ATOM 742 N N . GLN A 1 102 ? 1.719 -1.888 11.729 1.00 81.69 102 GLN A N 1
ATOM 743 C CA . GLN A 1 102 ? 2.190 -2.646 12.885 1.00 81.69 102 GLN A CA 1
ATOM 744 C C . GLN A 1 102 ? 2.095 -1.873 14.206 1.00 81.69 102 GLN A C 1
ATOM 746 O O . GLN A 1 102 ? 2.023 -2.511 15.255 1.00 81.69 102 GLN A O 1
ATOM 751 N N . ASN A 1 103 ? 2.063 -0.540 14.143 1.00 75.25 103 ASN A N 1
ATOM 752 C CA . ASN A 1 103 ? 1.943 0.349 15.297 1.00 75.25 103 ASN A CA 1
ATOM 753 C C . ASN A 1 103 ? 0.488 0.749 15.621 1.00 75.25 103 ASN A C 1
ATOM 755 O O . ASN A 1 103 ? 0.264 1.444 16.610 1.00 75.25 103 ASN A O 1
ATOM 759 N N . LEU A 1 104 ? -0.506 0.304 14.837 1.00 68.69 104 LEU A N 1
ATOM 760 C CA . LEU A 1 104 ? -1.922 0.402 15.215 1.00 68.69 104 LEU A CA 1
ATOM 761 C C . LEU A 1 104 ? -2.177 -0.510 16.433 1.00 68.69 104 LEU A C 1
ATOM 763 O O . LEU A 1 104 ? -2.107 -1.736 16.304 1.00 68.69 104 LEU A O 1
ATOM 767 N N . SER A 1 105 ? -2.422 0.097 17.602 1.00 53.88 105 SER A N 1
ATOM 768 C CA . SER A 1 105 ? -2.859 -0.565 18.848 1.00 53.88 105 SER A CA 1
ATOM 769 C C . SER A 1 105 ? -4.362 -0.442 19.041 1.00 53.88 105 SER A C 1
ATOM 771 O O . SER A 1 105 ? -4.891 0.658 18.766 1.00 53.88 105 SER A O 1
#

pLDDT: mean 73.79, std 20.57, range [30.05, 92.75]

Organism: NCBI:txid1287878

Radius of gyration: 15.52 Å; chains: 1; bounding box: 40×38×39 Å

Sequence (105 aa):
MDVTIRNINGGNTVIGDFGRIESHGTDMNAAVAALLEILRQHRDDLADPEAVRTAARGVRDEARSPRPNRERMLALLRDLAAGAGGVTAVAGATEAVTALVQNLS

Secondary structure (DSSP, 8-state):
---------------TT-TT---S---HHHHHHHHHHHHHHTGGG-S-HHHHHHHHHHHHHHHTSSS--HHHHHHHHHHHHHHHTT-HHHHHHHHHHHHHHHT--